Protein AF-A0A962D6P0-F1 (afdb_monomer_lite)

pLDDT: mean 78.4, std 14.11, range [40.47, 92.12]

Sequence (61 aa):
SMEGDMAKVRTSYTLFGQQVSYDTELVKQDGRWYSKDGMESIEKLAAEKDAETAGGDAAVE

Foldseek 3Di:
DDDPQKDWDWDWDQDPNDIDIDIWIWGADPNDIDTPVRVVVVVVVVVVVVVVVVPPPDDDD

Secondary structure (DSSP, 8-state):
-EETTEEEEEEEEEETTEEEEEEEEEEEETTEEEEHHHHHHHHHHHHHHHHHHTTSSS---

Structure (mmCIF, N/CA/C/O backbone):
data_AF-A0A962D6P0-F1
#
_entry.id   AF-A0A962D6P0-F1
#
loop_
_atom_site.group_PDB
_atom_site.id
_atom_site.type_symbol
_atom_site.label_atom_id
_atom_site.label_alt_id
_atom_site.label_comp_id
_atom_site.label_asym_id
_atom_site.label_entity_id
_atom_site.label_seq_id
_atom_site.pdbx_PDB_ins_code
_atom_site.Cartn_x
_atom_site.Cartn_y
_atom_site.Cartn_z
_atom_site.occupancy
_atom_site.B_iso_or_equiv
_atom_site.auth_seq_id
_atom_site.auth_comp_id
_atom_site.auth_asym_id
_atom_site.auth_atom_id
_atom_site.pdbx_PDB_model_num
ATOM 1 N N . SER A 1 1 ? -14.718 4.555 -6.711 1.00 57.38 1 SER A N 1
ATOM 2 C CA . SER A 1 1 ? -15.023 4.598 -8.158 1.00 57.38 1 SER A CA 1
ATOM 3 C C . SER A 1 1 ? -13.792 4.144 -8.914 1.00 57.38 1 SER A C 1
ATOM 5 O O . SER A 1 1 ? -12.700 4.442 -8.442 1.00 57.38 1 SER A O 1
ATOM 7 N N . MET A 1 2 ? -13.945 3.392 -10.004 1.00 69.56 2 MET A N 1
ATOM 8 C CA . MET A 1 2 ? -12.825 2.956 -10.849 1.00 69.56 2 MET A CA 1
ATOM 9 C C . MET A 1 2 ? -12.988 3.579 -12.235 1.00 69.56 2 MET A C 1
ATOM 11 O O . MET A 1 2 ? -14.065 3.474 -12.817 1.00 69.56 2 MET A O 1
ATOM 15 N N . GLU A 1 3 ? -11.941 4.225 -12.732 1.00 78.38 3 GLU A N 1
ATOM 16 C CA . GLU A 1 3 ? -11.851 4.821 -14.065 1.00 78.38 3 GLU A CA 1
ATOM 17 C C . GLU A 1 3 ? -10.639 4.213 -14.773 1.00 78.38 3 GLU A C 1
ATOM 19 O O . GLU A 1 3 ? -9.498 4.590 -14.513 1.00 78.38 3 GLU A O 1
ATOM 24 N N . GLY A 1 4 ? -10.888 3.224 -15.638 1.00 82.75 4 GLY A N 1
ATOM 25 C CA . GLY A 1 4 ? -9.834 2.499 -16.350 1.00 82.75 4 GLY A CA 1
ATOM 26 C C . GLY A 1 4 ? -8.840 1.843 -15.389 1.00 82.75 4 GLY A C 1
ATOM 27 O O . GLY A 1 4 ? -9.203 0.942 -14.630 1.00 82.75 4 GLY A O 1
ATOM 28 N N . ASP A 1 5 ? -7.600 2.328 -15.419 1.00 84.31 5 ASP A N 1
ATOM 29 C CA . ASP A 1 5 ? -6.488 1.861 -14.587 1.00 84.31 5 ASP A CA 1
ATOM 30 C C . ASP A 1 5 ? -6.322 2.659 -13.284 1.00 84.31 5 ASP A C 1
ATOM 32 O O . ASP A 1 5 ? -5.374 2.436 -12.539 1.00 84.31 5 ASP A O 1
ATOM 36 N N . MET A 1 6 ? -7.238 3.574 -12.966 1.00 86.12 6 MET A N 1
ATOM 37 C CA . MET A 1 6 ? -7.244 4.317 -11.705 1.00 86.12 6 MET A CA 1
ATOM 38 C C . MET A 1 6 ? -8.435 3.907 -10.840 1.00 86.12 6 MET A C 1
ATOM 40 O O . MET A 1 6 ? -9.569 3.792 -11.304 1.00 86.12 6 MET A O 1
ATOM 44 N N . ALA A 1 7 ? -8.195 3.698 -9.550 1.00 89.19 7 ALA A N 1
ATOM 45 C CA . ALA A 1 7 ? -9.223 3.365 -8.578 1.00 89.19 7 ALA A CA 1
ATOM 46 C C . ALA A 1 7 ? -9.081 4.232 -7.334 1.00 89.19 7 ALA A C 1
ATOM 48 O O . ALA A 1 7 ? -8.058 4.220 -6.659 1.00 89.19 7 ALA A O 1
ATOM 49 N N . LYS A 1 8 ? -10.151 4.942 -6.980 1.00 88.56 8 LYS A N 1
ATOM 50 C CA . LYS A 1 8 ? -10.238 5.632 -5.693 1.00 88.56 8 LYS A CA 1
ATOM 51 C C . LYS A 1 8 ? -10.941 4.731 -4.688 1.00 88.56 8 LYS A C 1
ATOM 53 O O . LYS A 1 8 ? -12.136 4.438 -4.849 1.00 88.56 8 LYS A O 1
ATOM 58 N N . VAL A 1 9 ? -10.194 4.289 -3.679 1.00 88.31 9 VAL A N 1
ATOM 59 C CA . VAL A 1 9 ? -10.657 3.387 -2.621 1.00 88.31 9 VAL A CA 1
ATOM 60 C C . VAL A 1 9 ? -10.768 4.158 -1.319 1.00 88.31 9 VAL A C 1
ATOM 62 O O . VAL A 1 9 ? -9.777 4.627 -0.770 1.00 88.31 9 VAL A O 1
ATOM 65 N N . ARG A 1 10 ? -11.994 4.268 -0.809 1.00 89.06 10 ARG A N 1
ATOM 66 C CA . ARG A 1 10 ? -12.244 4.771 0.536 1.00 89.06 10 ARG A CA 1
ATOM 67 C C . ARG A 1 10 ? -12.155 3.619 1.514 1.00 89.06 10 ARG A C 1
ATOM 69 O O . ARG A 1 10 ? -12.913 2.658 1.399 1.00 89.06 10 ARG A O 1
ATOM 76 N N . THR A 1 11 ? -11.276 3.750 2.489 1.00 86.25 11 THR A N 1
ATOM 77 C CA . THR A 1 11 ? -11.141 2.778 3.562 1.00 86.25 11 THR A CA 1
ATOM 78 C C . THR A 1 11 ? -11.632 3.405 4.855 1.00 86.25 11 THR A C 1
ATOM 80 O O . THR A 1 11 ? -11.137 4.453 5.263 1.00 86.25 11 THR A O 1
ATOM 83 N N . SER A 1 12 ? -12.629 2.781 5.479 1.00 89.62 12 SER A N 1
ATOM 84 C CA . SER A 1 12 ? -13.234 3.247 6.725 1.00 89.62 12 SER A CA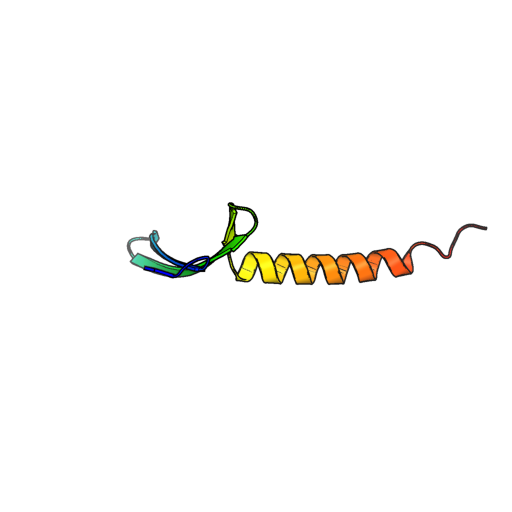 1
ATOM 85 C C . SER A 1 12 ? -12.947 2.242 7.832 1.00 89.62 12 SER A C 1
ATOM 87 O O . SER A 1 12 ? -13.377 1.093 7.750 1.00 89.62 12 SER A O 1
ATOM 89 N N . TYR A 1 13 ? -12.248 2.681 8.875 1.00 88.50 13 TYR A N 1
ATOM 90 C CA . TYR A 1 13 ? -11.932 1.884 10.055 1.00 88.50 13 TYR A CA 1
ATOM 91 C C . TYR A 1 13 ? -12.347 2.612 11.327 1.00 88.50 13 TYR A C 1
ATOM 93 O O . TYR A 1 13 ? -12.255 3.833 11.426 1.00 88.50 13 TYR A O 1
ATOM 101 N N . THR A 1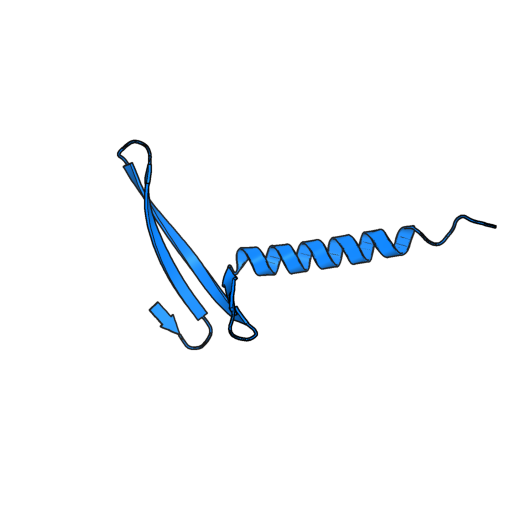 14 ? -12.782 1.855 12.329 1.00 91.62 14 THR A N 1
ATOM 102 C CA . THR A 1 14 ? -13.065 2.403 13.656 1.00 91.62 14 THR A CA 1
ATOM 103 C C . THR A 1 14 ? -11.812 2.281 14.513 1.00 91.62 14 THR A C 1
ATOM 105 O O . THR A 1 14 ? -11.423 1.176 14.888 1.00 91.62 14 THR A O 1
ATOM 108 N N . LEU A 1 15 ? -11.187 3.410 14.832 1.00 89.31 15 LEU A N 1
ATOM 109 C CA . LEU A 1 15 ? -10.035 3.494 15.727 1.00 89.31 15 LEU A CA 1
ATOM 110 C C . LEU A 1 15 ? -10.471 4.215 17.002 1.00 89.31 15 LEU A C 1
ATOM 112 O O . LEU A 1 15 ? -11.003 5.318 16.938 1.00 89.31 15 LEU A O 1
ATOM 116 N N . PHE A 1 16 ? -10.286 3.580 18.162 1.00 90.62 16 PHE A N 1
ATOM 117 C CA . PHE A 1 16 ? -10.653 4.145 19.472 1.00 90.62 16 PHE A CA 1
ATOM 118 C C . PHE A 1 16 ? -12.115 4.625 19.575 1.00 90.62 16 PHE A C 1
ATOM 120 O O . PHE A 1 16 ? -12.419 5.598 20.257 1.00 90.62 16 PHE A O 1
ATOM 127 N N . GLY A 1 17 ? -13.037 3.956 18.876 1.00 89.94 17 GLY A N 1
ATOM 128 C CA . GLY A 1 17 ? -14.451 4.347 18.835 1.00 89.94 17 GLY A CA 1
ATOM 129 C C . GLY A 1 17 ? -14.764 5.524 17.903 1.00 89.94 17 GLY A C 1
ATOM 130 O O . GLY A 1 17 ? -15.935 5.857 17.738 1.00 89.94 17 GLY A O 1
ATOM 131 N N . GLN A 1 18 ? -13.764 6.116 17.243 1.00 88.19 18 GLN A N 1
ATOM 132 C CA . GLN A 1 18 ? -13.959 7.090 16.172 1.00 88.19 18 GLN A CA 1
ATOM 133 C C . GLN A 1 18 ? -13.878 6.413 14.806 1.00 88.19 18 GLN A C 1
ATOM 135 O O . GLN A 1 18 ? -12.964 5.637 14.525 1.00 88.19 18 GLN A O 1
ATOM 140 N N . GLN A 1 19 ? -14.831 6.731 13.932 1.00 90.00 19 GLN A N 1
ATOM 141 C CA . GLN A 1 19 ? -14.793 6.287 12.546 1.00 90.00 19 GLN A CA 1
ATOM 142 C C . GLN A 1 19 ? -13.819 7.168 11.763 1.00 90.00 19 GLN A C 1
ATOM 144 O O . GLN A 1 19 ? -14.081 8.343 11.512 1.00 90.00 19 GLN A O 1
ATOM 149 N N . VAL A 1 20 ? -12.689 6.588 11.380 1.00 92.12 20 VAL A N 1
ATOM 150 C CA . VAL A 1 20 ? -11.683 7.219 10.532 1.00 92.12 20 VAL A CA 1
ATOM 151 C C . VAL A 1 20 ? -11.873 6.690 9.121 1.00 92.12 20 VAL A C 1
ATOM 153 O O . VAL A 1 20 ? -11.920 5.483 8.902 1.00 92.12 20 VAL A O 1
ATOM 156 N N . SER A 1 21 ? -12.010 7.595 8.157 1.00 90.12 21 SER A N 1
ATOM 157 C CA . SER A 1 21 ? -12.076 7.239 6.742 1.00 90.12 21 SER A CA 1
ATOM 158 C C . SER A 1 21 ? -10.966 7.950 5.995 1.00 90.12 21 SER A C 1
ATOM 160 O O . SER A 1 21 ? -10.782 9.151 6.179 1.00 90.12 21 SER A O 1
ATOM 162 N N . TYR A 1 22 ? -10.254 7.222 5.147 1.00 87.81 22 TYR A N 1
ATOM 163 C CA . TYR A 1 22 ? -9.246 7.787 4.262 1.00 87.81 22 TYR A CA 1
ATOM 164 C C . TYR A 1 22 ? -9.490 7.328 2.830 1.00 87.81 22 TYR A C 1
ATOM 166 O O . TYR A 1 22 ? -9.880 6.188 2.575 1.00 87.81 22 TYR A O 1
ATOM 174 N N . ASP A 1 23 ? -9.302 8.254 1.898 1.00 88.31 23 ASP A N 1
ATOM 175 C CA . ASP A 1 23 ? -9.387 8.001 0.468 1.00 88.31 23 ASP A CA 1
ATOM 176 C C . ASP A 1 23 ? -7.969 7.732 -0.052 1.00 88.31 23 ASP A C 1
ATOM 178 O O . ASP A 1 23 ? -7.093 8.583 0.071 1.00 88.31 23 ASP A O 1
ATOM 182 N N . THR A 1 24 ? -7.745 6.554 -0.627 1.00 86.50 24 THR A N 1
ATOM 183 C CA . THR A 1 24 ? -6.476 6.164 -1.250 1.00 86.50 24 THR A CA 1
ATOM 184 C C . THR A 1 24 ? -6.663 6.055 -2.756 1.00 86.50 24 THR A C 1
ATOM 186 O O . THR A 1 24 ? -7.593 5.399 -3.236 1.00 86.50 24 THR A O 1
ATOM 189 N N . GLU A 1 25 ? -5.775 6.701 -3.505 1.00 89.94 25 GLU A N 1
ATOM 190 C CA . GLU A 1 25 ? -5.699 6.572 -4.958 1.00 89.94 25 GLU A CA 1
ATOM 191 C C . GLU A 1 25 ? -4.803 5.381 -5.312 1.00 89.94 25 GLU A C 1
ATOM 193 O O . GLU A 1 25 ? -3.638 5.311 -4.913 1.00 89.94 25 GLU A O 1
ATOM 198 N N . LEU A 1 26 ? -5.368 4.424 -6.040 1.00 89.62 26 LEU A N 1
ATOM 199 C CA . LEU A 1 26 ? -4.686 3.249 -6.556 1.00 89.62 26 LEU A CA 1
A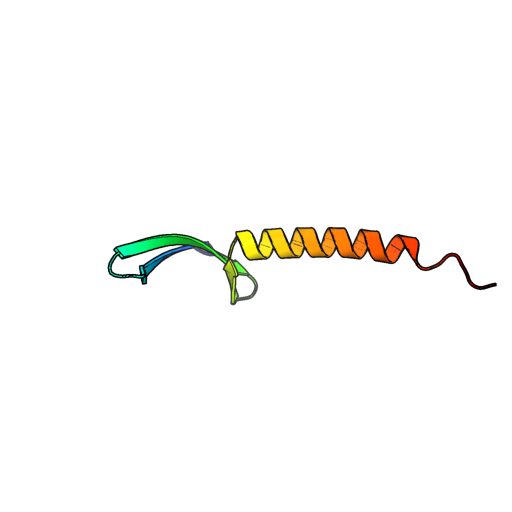TOM 200 C C . LEU A 1 26 ? -4.565 3.361 -8.075 1.00 89.62 26 LEU A C 1
ATOM 202 O O . LEU A 1 26 ? -5.511 3.763 -8.754 1.00 89.62 26 LEU A O 1
ATOM 206 N N . VAL A 1 27 ? -3.423 2.945 -8.601 1.00 89.25 27 VAL A N 1
ATOM 207 C CA . VAL A 1 27 ? -3.142 2.833 -10.030 1.00 89.25 27 VAL A CA 1
ATOM 208 C C . VAL A 1 27 ? -2.851 1.373 -10.344 1.00 89.25 27 VAL A C 1
ATOM 210 O O . VAL A 1 27 ? -2.153 0.684 -9.598 1.00 89.25 27 VAL A O 1
ATOM 213 N N . LYS A 1 28 ? -3.425 0.871 -11.430 1.00 87.50 28 LYS A N 1
ATOM 214 C CA . LYS A 1 28 ? -3.205 -0.479 -11.919 1.00 87.50 28 LYS A CA 1
ATOM 215 C C . LYS A 1 28 ? -2.029 -0.466 -12.888 1.00 87.50 28 LYS A C 1
ATOM 217 O O . LYS A 1 28 ? -2.085 0.190 -13.919 1.00 87.50 28 LYS A O 1
ATOM 222 N N . GLN A 1 29 ? -0.989 -1.227 -12.576 1.00 85.56 29 GLN A N 1
AT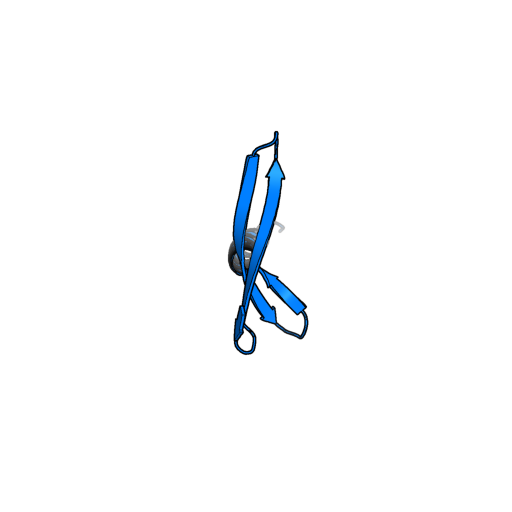OM 223 C CA . GLN A 1 29 ? 0.182 -1.415 -13.428 1.00 85.56 29 GLN A CA 1
ATOM 224 C C . GLN A 1 29 ? 0.483 -2.914 -13.526 1.00 85.56 29 GLN A C 1
ATOM 226 O O . GLN A 1 29 ? 0.440 -3.621 -12.520 1.00 85.56 29 GLN A O 1
ATOM 231 N N . ASP A 1 30 ? 0.708 -3.433 -14.735 1.00 84.69 30 ASP A N 1
ATOM 232 C CA . ASP A 1 30 ? 0.978 -4.865 -14.976 1.00 84.69 30 ASP A CA 1
ATOM 233 C C . ASP A 1 30 ? -0.049 -5.826 -14.334 1.00 84.69 30 ASP A C 1
ATOM 235 O O . ASP A 1 30 ? 0.264 -6.909 -13.838 1.00 84.69 30 ASP A O 1
ATOM 239 N N . GLY A 1 31 ? -1.321 -5.414 -14.295 1.00 85.81 31 GLY A N 1
ATOM 240 C CA . GLY A 1 31 ? -2.397 -6.207 -13.692 1.00 85.81 31 GLY A CA 1
ATOM 241 C C . GLY A 1 31 ? -2.447 -6.174 -12.160 1.00 85.81 31 GLY A C 1
ATOM 242 O O . GLY A 1 31 ? -3.337 -6.798 -11.579 1.00 85.81 31 GLY A O 1
ATOM 243 N N . ARG A 1 32 ? -1.551 -5.431 -11.503 1.00 85.75 32 ARG A N 1
ATOM 244 C CA . ARG A 1 32 ? -1.480 -5.263 -10.046 1.00 85.75 32 ARG A CA 1
ATOM 245 C C . ARG A 1 32 ? -1.871 -3.842 -9.652 1.00 85.75 32 ARG A C 1
ATOM 247 O O . ARG A 1 32 ? -1.612 -2.899 -10.386 1.00 85.75 32 ARG A O 1
ATOM 254 N N . TRP A 1 33 ? -2.511 -3.694 -8.497 1.00 89.00 33 TRP A N 1
ATOM 255 C CA . TRP A 1 33 ? -2.886 -2.388 -7.956 1.00 89.00 33 TRP A CA 1
ATOM 256 C C . TRP A 1 33 ? -1.802 -1.882 -7.013 1.00 89.00 33 TRP A C 1
ATOM 258 O O . TRP A 1 33 ? -1.418 -2.586 -6.079 1.00 89.00 33 TRP A O 1
ATOM 268 N N . TYR A 1 34 ? -1.355 -0.656 -7.240 1.00 88.38 34 TYR A N 1
ATOM 269 C CA . TYR A 1 34 ? -0.364 0.043 -6.433 1.00 88.38 34 TYR A CA 1
ATOM 270 C C . TYR A 1 34 ? -0.963 1.345 -5.918 1.00 88.38 34 TYR A C 1
ATOM 272 O O . TYR A 1 34 ? -1.730 1.993 -6.624 1.00 88.38 34 TYR A O 1
ATOM 280 N N . SER A 1 35 ? -0.632 1.747 -4.694 1.00 87.19 35 SER A N 1
ATOM 281 C CA . SER A 1 35 ? -0.942 3.101 -4.236 1.00 87.19 35 SER A CA 1
ATOM 282 C C . SER A 1 35 ? -0.084 4.111 -4.983 1.00 87.19 35 SER A C 1
ATOM 284 O O . SER A 1 35 ? 1.097 3.861 -5.233 1.00 87.19 35 SER A O 1
ATOM 286 N N . LYS A 1 36 ? -0.670 5.265 -5.303 1.00 85.06 36 LYS A N 1
ATOM 287 C CA . LYS A 1 36 ? 0.051 6.374 -5.932 1.00 85.06 36 LYS A CA 1
ATOM 288 C C . LYS A 1 36 ? 1.275 6.793 -5.102 1.00 85.06 36 LYS A C 1
ATOM 290 O O . LYS A 1 36 ? 2.385 6.758 -5.618 1.00 85.06 36 LYS A O 1
ATOM 295 N N . ASP A 1 37 ? 1.095 6.977 -3.791 1.00 84.25 37 ASP A N 1
ATOM 296 C CA . ASP A 1 37 ? 2.193 7.227 -2.842 1.00 84.25 37 ASP A CA 1
ATOM 297 C C . ASP A 1 37 ? 3.265 6.125 -2.834 1.00 84.25 37 ASP A C 1
ATOM 299 O O . ASP A 1 37 ? 4.453 6.386 -2.632 1.00 84.25 37 ASP A O 1
ATOM 303 N N . GLY A 1 38 ? 2.855 4.867 -3.027 1.00 82.06 38 GLY A N 1
ATOM 304 C CA . GLY A 1 38 ? 3.772 3.733 -3.073 1.00 82.06 38 GLY A CA 1
ATOM 305 C C . GLY A 1 38 ? 4.656 3.776 -4.316 1.00 82.06 38 GLY A C 1
ATOM 306 O O . GLY A 1 38 ? 5.851 3.515 -4.217 1.00 82.06 38 GLY A O 1
ATOM 307 N N . MET A 1 39 ? 4.088 4.151 -5.464 1.00 83.31 39 MET A N 1
ATOM 308 C CA . MET A 1 39 ? 4.834 4.332 -6.71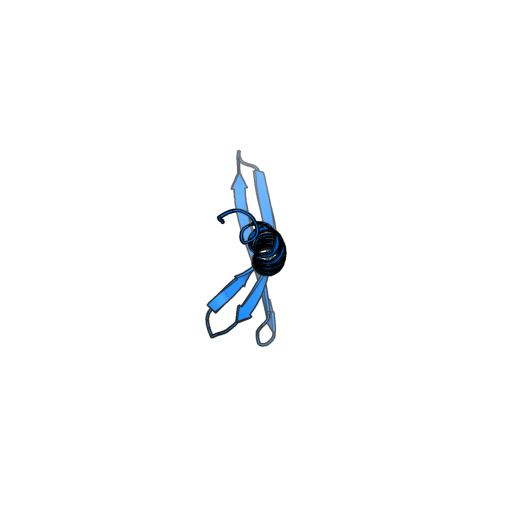2 1.00 83.31 39 MET A CA 1
ATOM 309 C C . MET A 1 39 ? 5.812 5.503 -6.611 1.00 83.31 39 MET A C 1
ATOM 311 O O . MET A 1 39 ? 6.989 5.312 -6.900 1.00 83.31 39 MET A O 1
ATOM 315 N N . GLU A 1 40 ? 5.371 6.653 -6.093 1.00 84.25 40 GLU A N 1
ATOM 316 C CA . GLU A 1 40 ? 6.244 7.817 -5.868 1.00 84.25 40 GLU A CA 1
ATOM 317 C C . GLU A 1 40 ? 7.403 7.477 -4.915 1.00 84.25 40 GLU A C 1
ATOM 319 O O . GLU A 1 40 ? 8.545 7.889 -5.121 1.00 84.25 40 GLU A O 1
ATOM 324 N N . SER A 1 41 ? 7.139 6.657 -3.891 1.00 82.56 41 SER A N 1
ATOM 325 C CA . SER A 1 41 ? 8.177 6.163 -2.980 1.00 82.56 41 SER A CA 1
ATOM 326 C C . SER A 1 41 ? 9.160 5.222 -3.677 1.00 82.56 41 SER A C 1
ATOM 328 O O . SER A 1 41 ? 10.353 5.287 -3.402 1.00 82.56 41 SER A O 1
ATOM 330 N N . ILE A 1 42 ? 8.691 4.353 -4.578 1.00 82.12 42 ILE A N 1
ATOM 331 C CA . ILE A 1 42 ? 9.553 3.450 -5.355 1.00 82.12 42 ILE A CA 1
ATOM 332 C C . ILE A 1 42 ? 10.433 4.245 -6.320 1.00 82.12 42 ILE A C 1
ATOM 334 O O . ILE A 1 42 ? 11.623 3.961 -6.402 1.00 82.12 42 ILE A O 1
ATOM 338 N N . GLU A 1 43 ? 9.885 5.244 -7.012 1.00 81.75 43 GLU A N 1
ATOM 339 C CA . GLU A 1 43 ? 10.658 6.128 -7.895 1.00 81.75 43 GLU A CA 1
ATOM 340 C C . GLU A 1 43 ? 11.719 6.902 -7.114 1.00 81.75 43 GLU A C 1
ATOM 342 O O . GLU A 1 43 ? 12.875 6.972 -7.534 1.00 81.75 43 GLU A O 1
ATOM 347 N N . LYS A 1 44 ? 11.354 7.420 -5.937 1.00 82.75 44 LYS A N 1
ATOM 348 C CA . LYS A 1 44 ? 12.298 8.091 -5.045 1.00 82.75 44 LYS A CA 1
ATOM 349 C C . LYS A 1 44 ? 13.405 7.143 -4.574 1.00 82.75 44 LYS A C 1
ATOM 351 O O . LYS A 1 44 ? 14.575 7.489 -4.684 1.00 82.75 44 LYS A O 1
ATOM 356 N N . LEU A 1 45 ? 13.049 5.943 -4.113 1.00 80.62 45 LEU A N 1
ATOM 357 C CA . LEU A 1 45 ? 14.010 4.931 -3.666 1.00 80.62 45 LEU A CA 1
ATOM 358 C C . LEU A 1 45 ? 14.911 4.443 -4.807 1.00 80.62 45 LEU A C 1
ATOM 360 O O . LEU A 1 45 ? 16.083 4.161 -4.571 1.00 80.62 45 LEU A O 1
ATOM 364 N N . ALA A 1 46 ? 14.383 4.335 -6.030 1.00 77.50 46 ALA A N 1
ATOM 365 C CA . ALA A 1 46 ? 15.166 4.009 -7.217 1.00 77.50 46 ALA A CA 1
ATOM 366 C C . ALA A 1 46 ? 16.192 5.115 -7.497 1.00 77.50 46 ALA A C 1
ATOM 368 O O . ALA A 1 46 ? 17.383 4.827 -7.547 1.00 77.50 46 ALA A O 1
ATOM 369 N N . ALA A 1 47 ? 15.757 6.379 -7.528 1.00 75.00 47 ALA A N 1
ATOM 370 C CA . ALA A 1 47 ? 16.646 7.527 -7.706 1.00 75.00 47 ALA A CA 1
ATOM 371 C C . ALA A 1 47 ? 17.712 7.641 -6.596 1.00 75.00 47 ALA A C 1
ATOM 373 O O . ALA A 1 47 ? 18.864 7.977 -6.872 1.00 75.00 47 ALA A O 1
ATOM 374 N N . GLU A 1 48 ? 17.356 7.335 -5.345 1.00 74.31 48 GLU A N 1
ATOM 375 C CA . GLU A 1 48 ? 18.291 7.292 -4.211 1.00 74.31 48 GLU A CA 1
ATOM 376 C C . GLU A 1 48 ? 19.300 6.133 -4.344 1.00 74.31 48 GLU A C 1
ATOM 378 O O . GLU A 1 48 ? 20.483 6.312 -4.051 1.00 74.31 48 GLU A O 1
ATOM 383 N N . LYS A 1 49 ? 18.881 4.963 -4.847 1.00 66.06 49 LYS A N 1
ATOM 384 C CA . LYS A 1 49 ? 19.780 3.822 -5.099 1.00 66.06 49 LYS A CA 1
ATOM 385 C C . LYS A 1 49 ? 20.718 4.016 -6.286 1.00 66.06 49 LYS A C 1
ATOM 387 O O . LYS A 1 49 ? 21.872 3.582 -6.223 1.00 66.06 49 LYS A O 1
ATOM 392 N N . ASP A 1 50 ? 20.244 4.650 -7.351 1.00 60.50 50 ASP A N 1
ATOM 393 C CA . ASP A 1 50 ? 21.085 5.026 -8.489 1.00 60.50 50 ASP A CA 1
ATOM 394 C C . ASP A 1 50 ? 22.162 6.037 -8.054 1.00 60.50 50 ASP A C 1
ATOM 396 O O . ASP A 1 50 ? 23.310 5.954 -8.495 1.00 60.50 50 ASP A O 1
ATOM 400 N N . ALA A 1 51 ? 21.839 6.929 -7.108 1.00 59.41 51 ALA A N 1
ATOM 401 C CA . ALA A 1 51 ? 22.806 7.849 -6.511 1.00 59.41 51 ALA A CA 1
ATOM 402 C C . ALA A 1 51 ? 23.828 7.152 -5.587 1.00 59.41 51 ALA A C 1
ATOM 404 O O . ALA A 1 51 ? 24.993 7.550 -5.563 1.00 59.41 51 ALA A O 1
ATOM 405 N N . GLU A 1 52 ? 23.436 6.104 -4.855 1.00 57.31 52 GLU A N 1
ATOM 406 C CA . GLU A 1 52 ? 24.340 5.345 -3.972 1.00 57.31 52 GLU A CA 1
ATOM 407 C C . GLU A 1 52 ? 25.310 4.436 -4.755 1.00 57.31 52 GLU A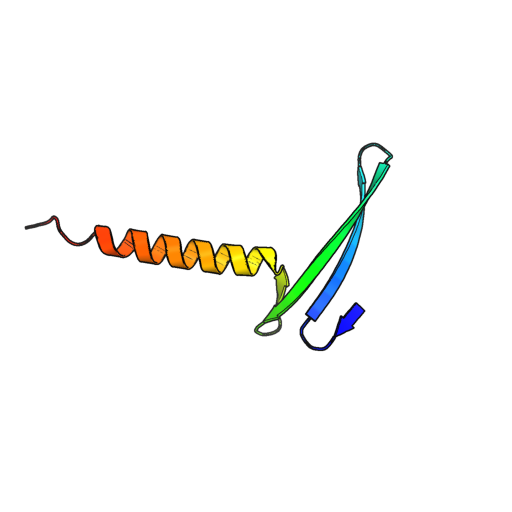 C 1
ATOM 409 O O . GLU A 1 52 ? 26.472 4.279 -4.377 1.00 57.31 52 GLU A O 1
ATOM 414 N N . THR A 1 53 ? 24.879 3.895 -5.898 1.00 54.09 53 THR A N 1
ATOM 415 C CA . THR A 1 53 ? 25.703 2.986 -6.719 1.00 54.09 53 THR A CA 1
ATOM 416 C C . THR A 1 53 ? 26.806 3.727 -7.496 1.00 54.09 53 THR A C 1
ATOM 418 O O . THR A 1 53 ? 27.856 3.153 -7.778 1.00 54.09 53 THR A O 1
ATOM 421 N N . ALA A 1 54 ? 26.638 5.023 -7.781 1.00 54.19 54 ALA A N 1
ATOM 422 C CA . ALA A 1 54 ? 27.633 5.835 -8.493 1.00 54.19 54 ALA A CA 1
ATOM 423 C C . ALA A 1 54 ? 28.841 6.281 -7.634 1.00 54.19 54 ALA A C 1
ATOM 425 O O . ALA A 1 54 ? 29.796 6.839 -8.173 1.00 54.19 54 ALA A O 1
ATOM 426 N N . GLY A 1 55 ? 28.820 6.057 -6.314 1.00 52.19 55 GLY A N 1
ATOM 427 C CA . GLY A 1 55 ? 29.895 6.462 -5.393 1.00 52.19 55 GLY A CA 1
ATOM 428 C C . GLY A 1 55 ? 30.797 5.328 -4.889 1.00 52.19 55 GLY A C 1
ATOM 429 O O . GLY A 1 55 ? 31.724 5.596 -4.127 1.00 52.19 55 GLY A O 1
ATOM 430 N N . GLY A 1 56 ? 30.521 4.075 -5.268 1.00 49.69 56 GLY A N 1
ATOM 431 C CA . GLY A 1 56 ? 31.115 2.881 -4.650 1.00 49.69 56 GLY A CA 1
ATOM 432 C C . GLY A 1 56 ? 32.147 2.112 -5.481 1.00 49.69 56 GLY A C 1
ATOM 433 O O . GLY A 1 56 ? 32.580 1.059 -5.029 1.00 49.69 56 GLY A O 1
ATOM 434 N N . ASP A 1 57 ? 32.542 2.601 -6.661 1.00 50.56 57 ASP A N 1
ATOM 435 C CA . ASP A 1 57 ? 33.501 1.925 -7.559 1.00 50.56 57 ASP A CA 1
ATOM 436 C C . ASP A 1 57 ? 34.695 2.841 -7.894 1.00 50.56 57 ASP A C 1
ATOM 438 O O . ASP A 1 57 ? 35.005 3.135 -9.042 1.00 50.56 57 ASP A O 1
ATOM 442 N N . ALA A 1 58 ? 35.333 3.399 -6.862 1.00 52.28 58 ALA A N 1
ATOM 443 C CA . ALA A 1 58 ? 36.563 4.182 -7.012 1.00 52.28 58 ALA A CA 1
ATOM 444 C C . ALA A 1 58 ? 37.472 4.067 -5.777 1.00 52.28 58 ALA A C 1
ATOM 446 O O . ALA A 1 58 ? 37.968 5.073 -5.278 1.00 52.28 58 ALA A O 1
ATOM 447 N N . ALA A 1 59 ? 37.665 2.860 -5.236 1.00 55.25 59 ALA A N 1
ATOM 448 C CA . ALA A 1 59 ? 38.726 2.601 -4.258 1.00 55.25 59 ALA A CA 1
ATOM 449 C C . ALA A 1 59 ? 38.998 1.096 -4.091 1.00 55.25 59 ALA A C 1
ATOM 451 O O . ALA A 1 59 ? 38.597 0.510 -3.092 1.00 55.25 59 ALA A O 1
ATOM 452 N N . VAL A 1 60 ? 39.688 0.480 -5.053 1.00 49.78 60 VAL A N 1
ATOM 453 C CA . VAL A 1 60 ? 40.597 -0.660 -4.821 1.00 49.78 60 VAL A CA 1
ATOM 454 C C . VAL A 1 60 ? 41.519 -0.804 -6.034 1.00 49.78 60 VAL A C 1
ATOM 456 O O . VAL A 1 60 ? 41.210 -1.526 -6.977 1.00 49.78 60 VAL A O 1
ATOM 459 N N . GLU A 1 61 ? 42.652 -0.105 -5.995 1.00 40.47 61 GLU A N 1
ATOM 460 C CA . GLU A 1 61 ? 43.922 -0.591 -6.551 1.00 40.47 61 GLU A CA 1
ATOM 461 C C . GLU A 1 61 ? 45.065 -0.169 -5.619 1.00 40.47 61 GLU A C 1
ATOM 463 O O . GLU A 1 61 ? 45.022 0.987 -5.129 1.00 40.47 61 GLU A O 1
#

Radius of gyration: 18.86 Å; chains: 1; bounding box: 59×14×36 Å